Protein AF-A0A225ML28-F1 (afdb_monomer)

Foldseek 3Di:
DWKWDAWQDIDPDDDDVIDIDDPVLRVVQVVLVVVVWGWHQVVHTDTHHDPDDDDDDDDDFAQKDFLVVLCVLDDPQLVVCLCVDDPVSVVLVVVSVPDRMDRLPPVSVLVSVVVCCVVVSDHPVSNVVSSDGDD

Radius of gyration: 31.81 Å; Cα contacts (8 Å, |Δi|>4): 170; chains: 1; bounding box: 59×26×76 Å

Secondary structure (DSSP, 8-state):
--EEEETTEEESSPPTT-EEE-HHHHHHHHHHHHTT-EEE-TTS-EEEPPPPPPPPPPPPPPSEEEHHHHHTTS-HHHHHHHHHS-HHHHHHHHHHHH-SEEETT-HHHHHHHHHHHHTTSS-HHHHHHHTSPP-

Solvent-accessible surface area (backbone atoms only — not comparable to full-atom values): 7986 Å² total; per-residue (Å²): 136,64,32,21,36,30,77,64,45,74,38,74,55,91,47,90,92,32,45,84,44,51,72,67,53,51,54,50,46,53,54,35,47,74,73,61,28,34,39,38,50,85,97,45,89,47,80,40,75,61,81,77,80,76,80,77,79,78,84,74,79,52,51,63,43,46,34,66,65,57,55,68,71,56,50,73,68,47,51,52,48,42,74,71,43,59,71,72,52,38,51,46,50,52,54,51,67,72,31,75,57,42,46,48,80,39,67,69,52,49,54,44,48,51,51,34,38,75,69,64,65,43,50,72,70,56,47,52,60,69,49,50,58,68,131

Organism: NCBI:txid683354

Mean predicted aligned error: 10.8 Å

pLDDT: mean 92.05, std 6.22, range [69.81, 98.25]

Structure (mmCIF, N/CA/C/O backbone):
data_AF-A0A225ML28-F1
#
_entry.id   AF-A0A225ML28-F1
#
loop_
_atom_site.group_PDB
_atom_site.id
_atom_site.type_symbol
_atom_site.label_atom_id
_atom_site.label_alt_id
_atom_site.label_comp_id
_atom_site.label_asym_id
_atom_site.label_entity_id
_atom_site.label_seq_id
_atom_site.pdbx_PDB_ins_code
_atom_site.Cartn_x
_atom_site.Cartn_y
_atom_site.Cartn_z
_atom_site.occupancy
_atom_site.B_iso_or_equiv
_atom_site.auth_seq_id
_atom_site.auth_comp_id
_atom_site.auth_asym_id
_atom_site.auth_atom_id
_atom_site.pdbx_PDB_model_num
ATOM 1 N N . MET A 1 1 ? 41.895 8.541 -49.335 1.00 79.56 1 MET A N 1
ATOM 2 C CA . MET A 1 1 ? 41.614 8.072 -47.965 1.00 79.56 1 MET A CA 1
ATOM 3 C C . MET A 1 1 ? 40.594 6.957 -48.095 1.00 79.56 1 MET A C 1
ATOM 5 O O . MET A 1 1 ? 39.670 7.141 -48.880 1.00 79.56 1 MET A O 1
ATOM 9 N N . THR A 1 2 ? 40.783 5.820 -47.432 1.00 90.00 2 THR A N 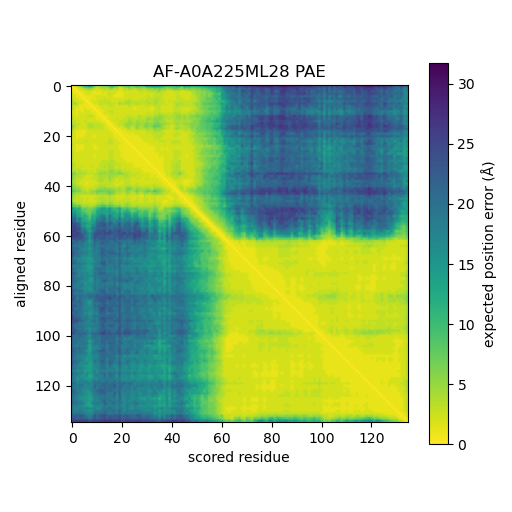1
ATOM 10 C CA . THR A 1 2 ? 39.805 4.718 -47.466 1.00 90.00 2 THR A CA 1
ATOM 11 C C . THR A 1 2 ? 38.922 4.814 -46.229 1.00 90.00 2 THR A C 1
ATOM 13 O O . THR A 1 2 ? 39.415 5.168 -45.160 1.00 90.00 2 THR A O 1
ATOM 16 N N . TYR A 1 3 ? 37.629 4.543 -46.378 1.00 94.56 3 TYR A N 1
ATOM 17 C CA . TYR A 1 3 ? 36.657 4.594 -45.290 1.00 94.56 3 TYR A CA 1
ATOM 18 C C . TYR A 1 3 ? 35.949 3.252 -45.179 1.00 94.56 3 TYR A C 1
ATOM 20 O O . TYR A 1 3 ? 35.752 2.563 -46.179 1.00 94.56 3 TYR A O 1
ATOM 28 N N . TYR A 1 4 ? 35.551 2.903 -43.963 1.00 94.50 4 TYR A N 1
ATOM 29 C CA . TYR A 1 4 ? 34.918 1.630 -43.653 1.00 94.50 4 TYR A CA 1
ATOM 30 C C . TYR A 1 4 ? 33.664 1.853 -42.812 1.00 94.50 4 TYR A C 1
ATOM 32 O O . TYR A 1 4 ? 33.629 2.740 -41.956 1.00 94.50 4 TYR A O 1
ATOM 40 N N . ALA A 1 5 ? 32.643 1.033 -43.041 1.00 93.88 5 ALA A N 1
ATOM 41 C CA . ALA A 1 5 ? 31.420 0.999 -42.248 1.00 93.88 5 ALA A CA 1
ATOM 42 C C . ALA A 1 5 ? 31.150 -0.411 -41.733 1.00 93.88 5 ALA A C 1
ATOM 44 O O . ALA A 1 5 ? 31.314 -1.383 -42.466 1.00 93.88 5 ALA A O 1
ATOM 45 N N . SER A 1 6 ? 30.674 -0.512 -40.498 1.00 92.56 6 SER A N 1
ATOM 46 C CA . SER A 1 6 ? 30.107 -1.731 -39.926 1.00 92.56 6 SER A CA 1
ATOM 47 C C . SER A 1 6 ? 28.739 -1.434 -39.307 1.00 92.56 6 SER A C 1
ATOM 49 O O . SER A 1 6 ? 28.271 -0.292 -39.316 1.00 92.56 6 SER A O 1
ATOM 51 N N . ALA A 1 7 ? 28.058 -2.463 -38.800 1.00 90.06 7 ALA A N 1
ATOM 52 C CA . ALA A 1 7 ? 26.771 -2.287 -38.136 1.00 90.06 7 ALA A CA 1
ATOM 53 C C . ALA A 1 7 ? 26.918 -1.348 -36.921 1.00 90.06 7 ALA A C 1
ATOM 55 O O . ALA A 1 7 ? 27.506 -1.710 -35.904 1.00 90.06 7 ALA A O 1
ATOM 56 N N . GLY A 1 8 ? 26.388 -0.132 -37.048 1.00 88.94 8 GLY A N 1
ATOM 57 C CA . GLY A 1 8 ? 26.420 0.909 -36.026 1.00 88.94 8 GLY A CA 1
ATOM 58 C C . GLY A 1 8 ? 27.711 1.729 -35.936 1.00 88.94 8 GLY A C 1
ATOM 59 O O . GLY A 1 8 ? 27.804 2.547 -35.024 1.00 88.94 8 GLY A O 1
ATOM 60 N N . ALA A 1 9 ? 28.690 1.562 -36.835 1.00 91.31 9 ALA A N 1
ATOM 61 C CA . ALA A 1 9 ? 29.960 2.294 -36.756 1.00 91.31 9 ALA A CA 1
ATOM 62 C C . ALA A 1 9 ? 30.556 2.668 -38.123 1.00 91.31 9 ALA A C 1
ATOM 64 O O . ALA A 1 9 ? 30.312 2.016 -39.138 1.00 91.31 9 ALA A O 1
ATOM 65 N N . ILE A 1 10 ? 31.387 3.713 -38.122 1.00 93.62 10 ILE A N 1
ATOM 66 C CA . ILE A 1 10 ? 32.219 4.144 -39.253 1.00 93.62 10 ILE A CA 1
ATOM 67 C C . ILE A 1 10 ? 33.655 4.385 -38.792 1.00 93.62 10 ILE A C 1
ATOM 69 O O . ILE A 1 10 ? 33.884 4.740 -37.637 1.00 93.62 10 ILE A O 1
ATOM 73 N N . SER A 1 11 ? 34.621 4.195 -39.688 1.00 93.50 11 SER A N 1
ATOM 74 C CA . SER A 1 11 ? 36.048 4.304 -39.381 1.00 93.50 11 SER A CA 1
ATOM 75 C C . SER A 1 11 ? 36.866 4.709 -40.609 1.00 93.50 11 SER A C 1
ATOM 77 O O . SER A 1 11 ? 36.479 4.448 -41.749 1.00 93.50 11 SER A O 1
ATOM 79 N N . THR A 1 12 ? 38.014 5.340 -40.374 1.00 93.44 12 THR A N 1
ATOM 80 C CA . THR A 1 12 ? 39.064 5.566 -41.385 1.00 93.44 12 THR A CA 1
ATOM 81 C C . THR A 1 12 ? 40.045 4.395 -41.487 1.00 93.44 12 THR A C 1
ATOM 83 O O . THR A 1 12 ? 40.827 4.331 -42.430 1.00 93.44 12 THR A O 1
ATOM 86 N N . ASP A 1 13 ? 39.982 3.465 -40.534 1.00 93.44 13 ASP A N 1
ATOM 87 C CA . ASP A 1 13 ? 40.728 2.207 -40.515 1.00 93.44 13 ASP A CA 1
ATOM 88 C C . ASP A 1 13 ? 39.790 1.015 -40.777 1.00 93.44 13 ASP A C 1
ATOM 90 O O . ASP A 1 13 ? 38.602 1.102 -40.437 1.00 93.44 13 ASP A O 1
ATOM 94 N N . PRO A 1 14 ? 40.289 -0.102 -41.346 1.00 92.19 14 PRO A N 1
ATOM 95 C CA . PRO A 1 14 ? 39.490 -1.303 -41.575 1.00 92.19 14 PRO A CA 1
ATOM 96 C C . PRO A 1 14 ? 38.751 -1.768 -40.314 1.00 92.19 14 PRO A C 1
ATOM 98 O O . PRO A 1 14 ? 39.354 -1.917 -39.252 1.00 92.19 14 PRO A O 1
ATOM 101 N N . LEU A 1 15 ? 37.450 -2.030 -40.446 1.00 89.88 15 LEU A N 1
ATOM 102 C CA . LEU A 1 15 ? 36.615 -2.598 -39.386 1.00 89.88 15 LEU A CA 1
ATOM 103 C C . LEU A 1 15 ? 36.434 -4.099 -39.615 1.00 89.88 15 LEU A C 1
ATOM 105 O O . LEU A 1 15 ? 36.205 -4.537 -40.743 1.00 89.88 15 LEU A O 1
ATOM 109 N N . GLU A 1 16 ? 36.491 -4.890 -38.546 1.00 88.00 16 GLU A N 1
ATOM 110 C CA . GLU A 1 16 ? 36.176 -6.318 -38.613 1.00 88.00 16 GLU A CA 1
ATOM 111 C C . GLU A 1 16 ? 34.723 -6.514 -39.076 1.00 88.00 16 GLU A C 1
ATOM 113 O O . GLU A 1 16 ? 33.791 -5.965 -38.488 1.00 88.00 16 GLU A O 1
ATOM 118 N N . GLY A 1 17 ? 34.537 -7.244 -40.180 1.00 85.69 17 GLY A N 1
ATOM 119 C CA . GLY A 1 17 ? 33.224 -7.421 -40.811 1.00 85.69 17 GLY A CA 1
ATOM 120 C C . GLY A 1 17 ? 32.649 -6.157 -41.461 1.00 85.69 17 GLY A C 1
ATOM 121 O O . GLY A 1 17 ? 31.480 -6.155 -41.839 1.00 85.69 17 GLY A O 1
ATOM 122 N N . GLY A 1 18 ? 33.437 -5.085 -41.582 1.00 88.81 18 GLY A N 1
ATOM 123 C CA . GLY A 1 18 ? 33.037 -3.857 -42.254 1.00 88.81 18 GLY A CA 1
ATOM 124 C C . GLY A 1 18 ? 33.214 -3.912 -43.771 1.00 88.81 18 GLY A C 1
ATOM 125 O O . GLY A 1 18 ? 33.984 -4.711 -44.303 1.00 88.81 18 GLY A O 1
ATOM 126 N N . ILE A 1 19 ? 32.509 -3.027 -44.468 1.00 93.56 19 ILE A N 1
ATOM 127 C CA . ILE A 1 19 ? 32.623 -2.827 -45.916 1.00 93.56 19 ILE A CA 1
ATOM 128 C C . ILE A 1 19 ? 33.339 -1.510 -46.210 1.00 93.56 19 ILE A C 1
ATOM 130 O O . ILE A 1 19 ? 33.214 -0.549 -45.447 1.00 93.56 19 ILE A O 1
ATOM 134 N N . GLU A 1 20 ? 34.069 -1.454 -47.322 1.00 95.00 20 GLU A N 1
ATOM 135 C CA . GLU A 1 20 ? 34.615 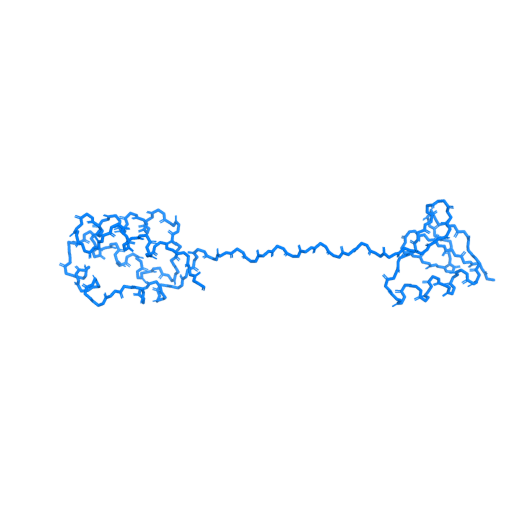-0.197 -47.836 1.00 95.00 20 GLU A CA 1
ATOM 136 C C . GLU A 1 20 ? 33.482 0.709 -48.327 1.00 95.00 20 GLU A C 1
ATOM 138 O O . GLU A 1 20 ? 32.573 0.271 -49.036 1.00 95.00 20 GLU A O 1
ATOM 143 N N . ILE A 1 21 ? 33.548 1.982 -47.948 1.00 94.25 21 ILE A N 1
ATOM 144 C CA . ILE A 1 21 ? 32.572 3.007 -48.312 1.00 94.25 21 ILE A CA 1
ATOM 145 C C . ILE A 1 21 ? 33.273 4.231 -48.908 1.00 94.25 21 ILE A C 1
ATOM 147 O O . ILE A 1 21 ? 34.455 4.482 -48.667 1.00 94.25 21 ILE A O 1
ATOM 151 N N . SER A 1 22 ? 32.545 5.008 -49.709 1.00 95.06 22 SER A N 1
ATOM 152 C CA . SER A 1 22 ? 33.062 6.260 -50.268 1.00 95.06 22 SER A CA 1
ATOM 153 C C . SER A 1 22 ? 33.136 7.371 -49.214 1.00 95.06 22 SER A C 1
ATOM 155 O O . SER A 1 22 ? 32.483 7.315 -48.171 1.00 95.06 22 SER A O 1
ATOM 157 N N . GLU A 1 23 ? 33.892 8.433 -49.504 1.00 94.12 23 GLU A N 1
ATOM 158 C CA . GLU A 1 23 ? 33.927 9.634 -48.657 1.00 94.12 23 GLU A CA 1
ATOM 159 C C . GLU A 1 23 ? 32.531 10.257 -48.482 1.00 94.12 23 GLU A C 1
ATOM 161 O O . GLU A 1 23 ? 32.162 10.671 -47.383 1.00 94.12 23 GLU A O 1
ATOM 166 N N . ASP A 1 24 ? 31.715 10.261 -49.541 1.00 94.12 24 ASP A N 1
ATOM 167 C CA . ASP A 1 24 ? 30.335 10.746 -49.472 1.00 94.12 24 ASP A CA 1
ATOM 168 C C . ASP A 1 24 ? 29.470 9.876 -48.551 1.00 94.12 24 ASP A C 1
ATOM 170 O O . ASP A 1 24 ? 28.702 10.411 -47.752 1.00 94.12 24 ASP A O 1
ATOM 174 N N . GLN A 1 25 ? 29.625 8.548 -48.597 1.00 93.62 25 GLN A N 1
ATOM 175 C CA . GLN A 1 25 ? 28.930 7.630 -47.687 1.00 93.62 25 GLN A CA 1
ATOM 176 C C . GLN A 1 25 ? 29.390 7.811 -46.238 1.00 93.62 25 GLN A C 1
ATOM 178 O O . GLN A 1 25 ? 28.564 7.800 -45.328 1.00 93.62 25 GLN A O 1
ATOM 183 N N . TYR A 1 26 ? 30.682 8.061 -46.013 1.00 94.12 26 TYR A N 1
ATOM 184 C CA . TYR A 1 26 ? 31.216 8.368 -44.687 1.00 94.12 26 TYR A CA 1
ATOM 185 C C . TYR A 1 26 ? 30.618 9.666 -44.129 1.00 94.12 26 TYR A C 1
ATOM 187 O O . TYR A 1 26 ? 30.177 9.711 -42.981 1.00 94.12 26 TYR A O 1
ATOM 195 N N . ARG A 1 27 ? 30.523 10.717 -44.954 1.00 94.81 27 ARG A N 1
ATOM 196 C CA . ARG A 1 27 ? 29.885 11.986 -44.566 1.00 94.81 27 ARG A CA 1
ATOM 197 C C . ARG A 1 27 ? 28.389 11.826 -44.294 1.00 94.81 27 ARG A C 1
ATOM 199 O O . ARG A 1 27 ? 27.890 12.410 -43.335 1.00 94.81 27 ARG A O 1
ATOM 206 N N . GLN A 1 28 ? 27.684 11.035 -45.106 1.00 93.50 28 GLN A N 1
ATOM 207 C CA . GLN A 1 28 ? 26.269 10.715 -44.894 1.00 93.50 28 GLN A CA 1
ATOM 208 C C . GLN A 1 28 ? 26.055 9.941 -43.592 1.00 93.50 28 GLN A C 1
ATOM 210 O O . GLN A 1 28 ? 25.160 10.282 -42.825 1.00 93.50 28 GLN A O 1
ATOM 215 N N . ALA A 1 29 ? 26.893 8.941 -43.318 1.00 92.44 29 ALA A N 1
ATOM 216 C CA . ALA A 1 29 ? 26.856 8.175 -42.080 1.00 92.44 29 ALA A CA 1
ATOM 217 C C . ALA A 1 29 ? 27.122 9.048 -40.857 1.00 92.44 29 ALA A C 1
ATOM 219 O O . ALA A 1 29 ? 26.375 8.974 -39.888 1.00 92.44 29 ALA A O 1
ATOM 220 N N . LEU A 1 30 ? 28.136 9.914 -40.921 1.00 93.06 30 LEU A N 1
ATOM 221 C CA . LEU A 1 30 ? 28.456 10.832 -39.834 1.00 93.06 30 LEU A CA 1
ATOM 222 C C . LEU A 1 30 ? 27.268 11.753 -39.518 1.00 93.06 30 LEU A C 1
ATOM 224 O O . LEU A 1 30 ? 26.886 11.874 -38.358 1.00 93.06 30 LEU A O 1
ATOM 228 N N . ALA A 1 31 ? 26.646 12.347 -40.542 1.00 93.56 31 ALA A N 1
ATOM 229 C CA . ALA A 1 31 ? 25.455 13.177 -40.366 1.00 93.56 31 ALA A CA 1
ATOM 230 C C . ALA A 1 31 ? 24.274 12.377 -39.789 1.00 93.56 31 ALA A C 1
ATOM 232 O O . ALA A 1 31 ? 23.610 12.823 -38.860 1.00 93.56 31 ALA A O 1
ATOM 233 N N . ALA A 1 32 ? 24.052 11.162 -40.285 1.00 90.19 32 ALA A N 1
ATOM 234 C CA . ALA A 1 32 ? 22.974 10.299 -39.825 1.00 90.19 32 ALA A CA 1
ATOM 235 C C . ALA A 1 32 ? 23.157 9.850 -38.368 1.00 90.19 32 ALA A C 1
ATOM 237 O O . ALA A 1 32 ? 22.191 9.855 -37.612 1.00 90.19 32 ALA A O 1
ATOM 238 N N . MET A 1 33 ? 24.384 9.522 -37.952 1.00 90.62 33 MET A N 1
ATOM 239 C CA . MET A 1 33 ? 24.704 9.185 -36.561 1.00 90.62 33 MET A CA 1
ATOM 240 C C . MET A 1 33 ? 24.499 10.382 -35.625 1.00 90.62 33 MET A C 1
ATOM 242 O O . MET A 1 33 ? 24.042 10.196 -34.499 1.00 90.62 33 MET A O 1
ATOM 246 N N . MET A 1 34 ? 24.761 11.609 -36.091 1.00 89.56 34 MET A N 1
ATOM 247 C CA . MET A 1 34 ? 24.416 12.830 -35.348 1.00 89.56 34 MET A CA 1
ATOM 248 C C . MET A 1 34 ? 22.898 13.036 -35.232 1.00 89.56 34 MET A C 1
ATOM 250 O O . MET A 1 34 ? 22.432 13.495 -34.193 1.00 89.56 34 MET A O 1
ATOM 254 N N . ASP A 1 35 ? 22.133 12.626 -36.247 1.00 90.00 35 ASP A N 1
ATOM 255 C CA . ASP A 1 35 ? 20.661 12.589 -36.232 1.00 90.00 35 ASP A CA 1
ATOM 256 C C . ASP A 1 35 ? 20.090 11.376 -35.463 1.00 90.00 35 ASP A C 1
ATOM 258 O O . ASP A 1 35 ? 18.880 11.144 -35.465 1.00 90.00 35 ASP A O 1
ATOM 262 N N . GLY A 1 36 ? 20.941 10.574 -34.811 1.00 86.81 36 GLY A N 1
ATOM 263 C CA . GLY A 1 36 ? 20.537 9.403 -34.031 1.00 86.81 36 GLY A CA 1
ATOM 264 C C . GLY A 1 36 ? 20.194 8.166 -34.863 1.00 86.81 36 GLY A C 1
ATOM 265 O O . GLY A 1 36 ? 19.696 7.191 -34.311 1.00 86.81 36 GLY A O 1
ATOM 266 N N . LYS A 1 37 ? 20.457 8.169 -36.171 1.00 90.56 37 LYS A N 1
ATOM 267 C CA . LYS A 1 37 ? 20.322 6.997 -37.048 1.00 90.56 37 LYS A CA 1
ATOM 268 C C . LYS A 1 37 ? 21.533 6.076 -36.908 1.00 90.56 37 LYS A C 1
ATOM 270 O O . LYS A 1 37 ? 22.635 6.510 -36.582 1.00 90.56 37 LYS A O 1
ATOM 275 N N . ALA A 1 38 ? 21.344 4.796 -37.193 1.00 90.06 38 ALA A N 1
ATOM 276 C CA . ALA A 1 38 ? 22.407 3.802 -37.196 1.00 90.06 38 ALA A CA 1
ATOM 277 C C . ALA A 1 38 ? 22.815 3.434 -38.628 1.00 90.06 38 ALA A C 1
ATOM 279 O O . ALA A 1 38 ? 22.008 3.465 -39.560 1.00 90.06 38 ALA A O 1
ATOM 280 N N . VAL A 1 39 ? 24.081 3.059 -38.797 1.00 91.12 39 VAL A N 1
ATOM 281 C CA . VAL A 1 39 ? 24.593 2.496 -40.051 1.00 91.12 39 VAL A CA 1
ATOM 282 C C . VAL A 1 39 ? 24.290 1.003 -40.087 1.00 91.12 39 VAL A C 1
ATOM 284 O O . VAL A 1 39 ? 24.568 0.291 -39.124 1.00 91.12 39 VAL A O 1
ATOM 287 N N . ALA A 1 40 ?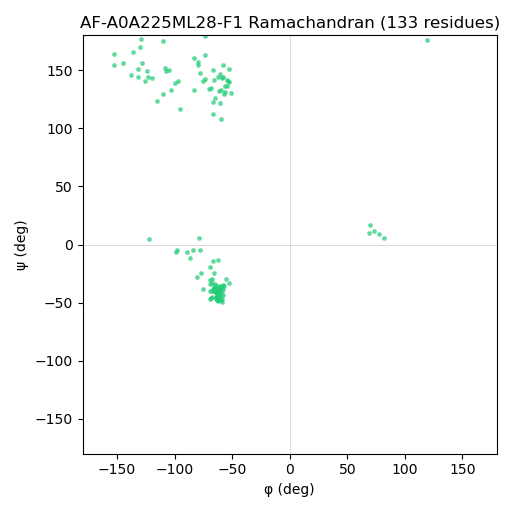 23.757 0.520 -41.201 1.00 91.12 40 ALA A N 1
ATOM 288 C CA . ALA A 1 40 ? 23.546 -0.894 -41.462 1.00 91.12 40 ALA A CA 1
ATOM 289 C C . ALA A 1 40 ? 24.267 -1.299 -42.755 1.00 91.12 40 ALA A C 1
ATOM 291 O O . ALA A 1 40 ? 24.379 -0.514 -43.699 1.00 91.12 40 ALA A O 1
ATOM 292 N N . ILE A 1 41 ? 24.803 -2.521 -42.765 1.00 90.81 41 ILE A N 1
ATOM 293 C CA . ILE A 1 41 ? 25.615 -3.057 -43.871 1.00 90.81 41 ILE A CA 1
ATOM 294 C C . ILE A 1 41 ? 25.053 -4.360 -44.461 1.00 90.81 41 ILE A C 1
ATOM 296 O O . ILE A 1 41 ? 25.673 -4.953 -45.341 1.00 90.81 41 ILE A O 1
ATOM 300 N N . ASP A 1 42 ? 23.882 -4.810 -43.996 1.00 85.56 42 ASP A N 1
ATOM 301 C CA . ASP A 1 42 ? 23.214 -5.998 -44.535 1.00 85.56 42 ASP A CA 1
ATOM 302 C C . ASP A 1 42 ? 22.770 -5.736 -45.984 1.00 85.56 42 ASP A C 1
ATOM 304 O O . ASP A 1 42 ? 21.951 -4.859 -46.250 1.00 85.56 42 ASP A O 1
ATOM 308 N N . GLY A 1 43 ? 23.394 -6.420 -46.947 1.00 82.94 43 GLY A N 1
ATOM 309 C CA . GLY A 1 43 ? 23.181 -6.153 -48.375 1.00 82.94 43 GLY A CA 1
ATOM 310 C C . GLY A 1 43 ? 23.817 -4.855 -48.904 1.00 82.94 43 GLY A C 1
ATOM 311 O O . GLY A 1 43 ? 23.530 -4.467 -50.036 1.00 82.94 43 GLY A O 1
ATOM 312 N N . GLY A 1 44 ? 24.693 -4.203 -48.128 1.00 87.31 44 GLY A N 1
ATOM 313 C CA . GLY A 1 44 ? 25.395 -2.964 -48.495 1.00 87.31 44 GLY A CA 1
ATOM 314 C C . GLY A 1 44 ? 25.087 -1.782 -47.569 1.00 87.31 44 GLY A C 1
ATOM 315 O O . GLY A 1 44 ? 24.277 -1.885 -46.652 1.00 87.31 44 GLY A O 1
ATOM 316 N N . PHE A 1 45 ? 25.750 -0.644 -47.796 1.00 91.62 45 PHE A N 1
ATOM 317 C CA . PHE A 1 45 ? 25.624 0.551 -46.952 1.00 91.62 45 PHE A CA 1
ATOM 318 C C . PHE A 1 45 ? 24.226 1.180 -47.030 1.00 91.62 45 PHE A C 1
ATOM 320 O O . PHE A 1 45 ? 23.793 1.608 -48.101 1.00 91.62 45 PHE A O 1
ATOM 327 N N . HIS A 1 46 ? 23.560 1.307 -45.883 1.00 92.88 46 HIS A N 1
ATOM 328 C CA . HIS A 1 46 ? 22.317 2.058 -45.731 1.00 92.88 46 HIS A CA 1
ATOM 329 C C . HIS A 1 46 ? 22.153 2.591 -44.298 1.00 92.88 46 HIS A C 1
ATOM 331 O O . HIS A 1 46 ? 22.842 2.174 -43.368 1.00 92.88 46 HIS A O 1
ATOM 337 N N . LEU A 1 47 ? 21.250 3.557 -44.121 1.00 91.75 47 LEU A N 1
ATOM 338 C CA . LEU A 1 47 ? 20.990 4.221 -42.843 1.00 91.75 47 LEU A CA 1
ATOM 339 C C . LEU A 1 47 ? 19.619 3.804 -42.329 1.00 91.75 47 LEU A C 1
ATOM 341 O O . LEU A 1 47 ? 18.633 3.901 -43.059 1.00 91.75 47 LEU A O 1
ATOM 345 N N . VAL A 1 48 ? 19.557 3.372 -41.076 1.00 90.56 48 VAL A N 1
ATOM 346 C CA . VAL A 1 48 ? 18.323 2.920 -40.434 1.00 90.56 48 VAL A CA 1
ATOM 347 C C . VAL A 1 48 ? 18.020 3.774 -39.217 1.00 90.56 48 VAL A C 1
ATOM 349 O O . VAL A 1 48 ? 18.917 4.202 -38.491 1.00 90.56 48 VAL A O 1
ATOM 352 N N . GLU A 1 49 ? 16.741 4.036 -38.984 1.00 87.38 49 GLU A N 1
ATOM 353 C CA . GLU A 1 49 ? 16.313 4.589 -37.704 1.00 87.38 49 GLU A CA 1
ATOM 354 C C . GLU A 1 49 ? 16.463 3.502 -36.633 1.00 87.38 49 GLU A C 1
ATOM 356 O O . GLU A 1 49 ? 16.088 2.349 -36.882 1.00 87.38 49 GLU A O 1
ATOM 361 N N . PRO A 1 50 ? 17.036 3.813 -35.458 1.00 79.88 50 PRO A N 1
ATOM 362 C CA . PRO A 1 50 ? 17.037 2.865 -34.363 1.00 79.88 50 PRO A CA 1
ATOM 363 C C . PRO A 1 50 ? 15.587 2.549 -33.976 1.00 79.88 50 PRO A C 1
ATOM 365 O O . PRO A 1 50 ? 14.715 3.419 -34.065 1.00 79.88 50 PRO A O 1
ATOM 368 N N . PRO A 1 51 ? 15.308 1.314 -33.532 1.00 78.25 51 PRO A N 1
ATOM 369 C CA . PRO A 1 51 ? 13.983 0.968 -33.048 1.00 78.25 51 PRO A CA 1
ATOM 370 C C . PRO A 1 51 ? 13.586 1.923 -31.919 1.00 78.25 51 PRO A C 1
ATOM 372 O O . PRO A 1 51 ? 14.395 2.230 -31.039 1.00 78.25 51 PRO A O 1
ATOM 375 N N . ALA A 1 52 ? 12.336 2.390 -31.948 1.00 78.75 52 ALA A N 1
ATOM 376 C CA . ALA A 1 52 ? 11.797 3.208 -30.872 1.00 78.75 52 ALA A CA 1
ATOM 377 C C . ALA A 1 52 ? 11.976 2.476 -29.525 1.00 78.75 52 ALA A C 1
ATOM 379 O O . ALA A 1 52 ? 11.784 1.254 -29.472 1.00 78.75 52 ALA A O 1
ATOM 380 N N . PRO A 1 53 ? 12.325 3.187 -28.436 1.00 76.81 53 PRO A N 1
ATOM 381 C CA . PRO A 1 53 ? 12.397 2.578 -27.117 1.00 76.81 53 PRO A CA 1
ATOM 382 C C . PRO A 1 53 ? 11.072 1.890 -26.787 1.00 76.81 53 PRO A C 1
ATOM 384 O O . PRO A 1 53 ? 9.998 2.448 -27.030 1.00 76.81 53 PRO A O 1
ATOM 387 N N . ALA A 1 54 ? 11.138 0.684 -26.223 1.00 79.38 54 ALA A N 1
ATOM 388 C CA . ALA A 1 54 ? 9.945 0.033 -25.702 1.00 79.38 54 ALA A CA 1
ATOM 389 C C . ALA A 1 54 ? 9.293 0.931 -24.628 1.00 79.38 54 ALA A C 1
ATOM 391 O O . ALA A 1 54 ? 10.015 1.587 -23.869 1.00 79.38 54 ALA A O 1
ATOM 392 N N . PRO A 1 55 ? 7.951 0.974 -24.537 1.00 78.50 55 PRO A N 1
ATOM 393 C CA . PRO A 1 55 ? 7.284 1.735 -23.492 1.00 78.50 55 PRO A CA 1
ATOM 394 C C . PRO A 1 55 ? 7.706 1.211 -22.116 1.00 78.50 55 PRO A C 1
ATOM 396 O O . PRO A 1 55 ? 7.695 0.003 -21.869 1.00 78.50 55 PRO A O 1
ATOM 399 N N . THR A 1 56 ? 8.063 2.120 -21.210 1.00 76.12 56 THR A N 1
ATOM 400 C CA . THR A 1 56 ? 8.334 1.772 -19.813 1.00 76.12 56 THR A CA 1
ATOM 401 C C . THR A 1 56 ? 7.062 1.182 -19.189 1.00 76.12 56 THR A C 1
ATOM 403 O O . THR A 1 56 ? 5.994 1.785 -19.340 1.00 76.12 56 THR A O 1
ATOM 406 N N . PRO A 1 57 ? 7.130 0.035 -18.485 1.00 75.25 57 PRO A N 1
ATOM 407 C CA . PRO A 1 57 ? 5.986 -0.486 -17.747 1.00 75.25 57 PRO A CA 1
ATOM 408 C C . PRO A 1 57 ? 5.441 0.563 -16.773 1.00 75.25 57 PRO A C 1
ATOM 410 O O . PRO A 1 57 ? 6.215 1.287 -16.142 1.00 75.25 57 PRO A O 1
ATOM 413 N N . ALA A 1 58 ? 4.115 0.638 -16.637 1.00 76.69 58 ALA A N 1
ATOM 414 C CA . ALA A 1 58 ? 3.502 1.496 -15.630 1.00 76.69 58 AL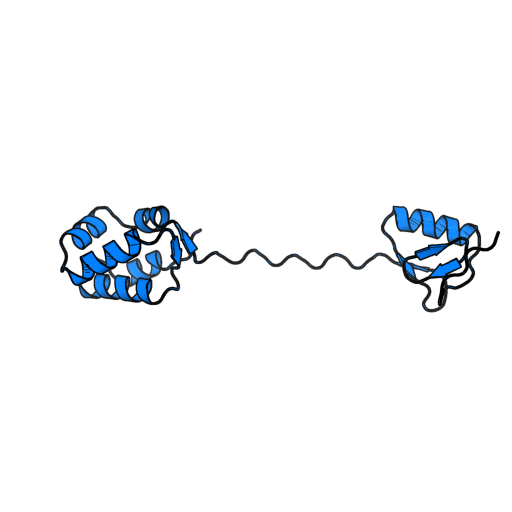A A CA 1
ATOM 415 C C . ALA A 1 58 ? 3.998 1.094 -14.223 1.00 76.69 58 ALA A C 1
ATOM 417 O O . ALA A 1 58 ? 4.178 -0.104 -13.971 1.00 76.69 58 ALA A O 1
ATOM 418 N N . PRO A 1 59 ? 4.210 2.054 -13.301 1.00 72.81 59 PRO A N 1
ATOM 419 C CA . PRO A 1 59 ? 4.557 1.738 -11.921 1.00 72.81 59 PRO A CA 1
ATOM 420 C C . PRO A 1 59 ? 3.490 0.826 -11.308 1.00 72.81 59 PRO A C 1
ATOM 422 O O . PRO A 1 59 ? 2.295 1.106 -11.417 1.00 72.81 59 PRO A O 1
ATOM 425 N N . GLN A 1 60 ? 3.908 -0.268 -10.674 1.00 72.56 60 GLN A N 1
ATOM 426 C CA . GLN A 1 60 ? 2.988 -1.096 -9.897 1.00 72.56 60 GLN A CA 1
ATOM 427 C C . GLN A 1 60 ? 2.641 -0.374 -8.584 1.00 72.56 60 GLN A C 1
ATOM 429 O O . GLN A 1 60 ? 3.530 0.256 -8.002 1.00 72.56 60 GLN A O 1
ATOM 434 N N . PRO A 1 61 ? 1.388 -0.458 -8.095 1.00 75.12 61 PRO A N 1
ATOM 435 C CA . PRO A 1 61 ? 1.037 0.063 -6.778 1.00 75.12 61 PRO A CA 1
ATOM 436 C C . PRO A 1 61 ? 1.922 -0.583 -5.706 1.00 75.12 61 PRO A C 1
ATOM 438 O O . PRO A 1 61 ? 2.042 -1.808 -5.663 1.00 75.12 61 PRO A O 1
ATOM 441 N N . SER A 1 62 ? 2.541 0.227 -4.842 1.00 86.81 62 SER A N 1
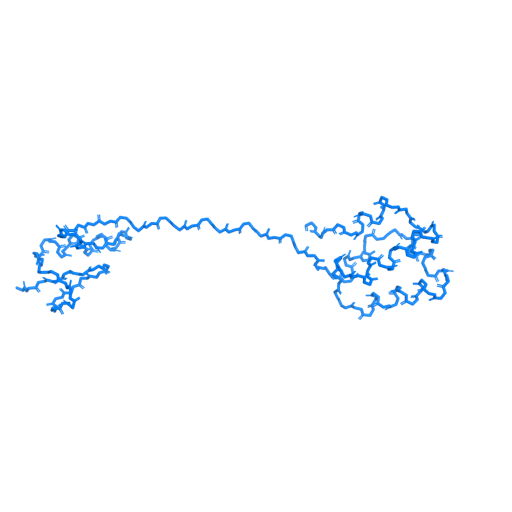ATOM 442 C CA . SER A 1 62 ? 3.238 -0.292 -3.656 1.00 86.81 62 SER A CA 1
ATOM 443 C C . SER A 1 62 ? 2.225 -0.984 -2.749 1.00 86.81 62 SER A C 1
ATOM 445 O O . SER A 1 62 ? 1.109 -0.504 -2.643 1.00 86.81 62 SER A O 1
ATOM 447 N N . THR A 1 63 ? 2.582 -2.069 -2.064 1.00 93.00 63 THR A N 1
ATOM 448 C CA . THR A 1 63 ? 1.760 -2.656 -0.981 1.00 93.00 63 THR A CA 1
ATOM 449 C C . THR A 1 63 ? 2.243 -2.229 0.403 1.00 93.00 63 THR A C 1
ATOM 451 O O . THR A 1 63 ? 1.600 -2.510 1.414 1.00 93.00 63 THR A O 1
ATOM 454 N N . VAL A 1 64 ? 3.374 -1.525 0.448 1.00 94.50 64 VAL A N 1
ATOM 455 C CA . VAL A 1 64 ? 4.048 -1.100 1.668 1.00 94.50 64 VAL A CA 1
ATOM 456 C C . VAL A 1 64 ? 3.786 0.382 1.905 1.00 94.50 64 VAL A C 1
ATOM 458 O O . VAL A 1 64 ? 3.951 1.198 0.994 1.00 94.50 64 VAL A O 1
ATOM 461 N N . MET A 1 65 ? 3.417 0.736 3.134 1.00 95.25 65 MET A N 1
ATOM 462 C CA . MET A 1 65 ? 3.264 2.119 3.593 1.00 95.25 65 MET A CA 1
ATOM 463 C C . MET A 1 65 ? 3.886 2.312 4.975 1.00 95.25 65 MET A C 1
ATOM 465 O O . MET A 1 65 ? 4.205 1.340 5.664 1.00 95.25 65 MET A O 1
ATOM 469 N N . SER A 1 66 ? 4.078 3.564 5.393 1.00 95.19 66 SER A N 1
ATOM 470 C CA . SER A 1 66 ? 4.540 3.827 6.755 1.00 95.19 66 SER A CA 1
ATOM 471 C C . SER A 1 66 ? 3.474 3.409 7.769 1.00 95.19 66 SER A C 1
ATOM 473 O O . SER A 1 66 ? 2.271 3.476 7.508 1.00 95.19 66 SER A O 1
ATOM 475 N N . THR A 1 67 ? 3.909 3.007 8.959 1.00 94.81 67 THR A N 1
ATOM 476 C CA . THR A 1 67 ? 2.992 2.674 10.056 1.00 94.81 67 THR A CA 1
ATOM 477 C C . THR A 1 67 ? 2.075 3.844 10.416 1.00 94.81 67 THR A C 1
ATOM 479 O O . THR A 1 67 ? 0.900 3.635 10.709 1.00 94.81 67 THR A O 1
ATOM 482 N N . LEU A 1 68 ? 2.572 5.083 10.322 1.00 94.81 68 LEU A N 1
ATOM 483 C CA . LEU A 1 68 ? 1.766 6.285 10.535 1.00 94.81 68 LEU A CA 1
ATOM 484 C C . LEU A 1 68 ? 0.647 6.413 9.491 1.00 94.81 68 LEU A C 1
ATOM 486 O O . LEU A 1 68 ? -0.506 6.617 9.864 1.00 94.81 68 LEU A O 1
ATOM 490 N N . ASP A 1 69 ? 0.967 6.247 8.206 1.00 95.31 69 ASP A N 1
ATOM 491 C CA . ASP A 1 69 ? -0.028 6.327 7.128 1.00 95.31 69 ASP A CA 1
ATOM 492 C C . ASP A 1 69 ? -1.084 5.231 7.257 1.00 95.31 69 ASP A C 1
ATOM 494 O O . ASP A 1 69 ? -2.265 5.481 7.028 1.00 95.31 69 ASP A O 1
ATOM 498 N N . TYR A 1 70 ? -0.674 4.030 7.672 1.00 95.81 70 TYR A N 1
ATOM 499 C CA . TYR A 1 70 ? -1.600 2.937 7.940 1.00 95.81 70 TYR A CA 1
ATOM 500 C C . TYR A 1 70 ? -2.541 3.266 9.107 1.00 95.81 70 TYR A C 1
ATOM 502 O O . TYR A 1 70 ? -3.752 3.085 8.990 1.00 95.81 70 TYR A O 1
ATOM 510 N N . PHE A 1 71 ? -2.023 3.801 10.218 1.00 94.56 71 PHE A N 1
ATOM 511 C CA . PHE A 1 71 ? -2.856 4.160 11.369 1.00 94.56 71 PHE A CA 1
ATOM 512 C C . PHE A 1 71 ? -3.779 5.348 11.115 1.00 94.56 71 PHE A C 1
ATOM 514 O O . PHE A 1 71 ? -4.895 5.341 11.627 1.00 94.56 71 PHE A O 1
ATOM 521 N N . ASN A 1 72 ? -3.390 6.297 10.262 1.00 95.19 72 ASN A N 1
ATOM 522 C CA . ASN A 1 72 ? -4.268 7.388 9.824 1.00 95.19 72 ASN A CA 1
ATOM 523 C C . ASN A 1 72 ? -5.510 6.896 9.062 1.00 95.19 72 ASN A C 1
ATOM 525 O O . ASN A 1 72 ? -6.450 7.664 8.858 1.00 95.19 72 ASN A O 1
ATOM 529 N N . ARG A 1 73 ? -5.538 5.625 8.637 1.00 95.25 73 ARG A N 1
ATOM 530 C CA . ARG A 1 73 ? -6.727 5.018 8.036 1.00 95.25 73 ARG A CA 1
ATOM 531 C C . ARG A 1 73 ? -7.774 4.638 9.068 1.00 95.25 73 ARG A C 1
ATOM 533 O O . ARG A 1 73 ? -8.931 4.549 8.681 1.00 95.25 73 ARG A O 1
ATOM 540 N N . PHE A 1 74 ? -7.409 4.393 10.327 1.00 96.31 74 PHE A N 1
ATOM 541 C CA . PHE A 1 74 ? -8.353 4.037 11.388 1.00 96.31 74 PHE A CA 1
ATOM 542 C C . PHE A 1 74 ? -9.086 5.277 11.899 1.00 96.31 74 PHE A C 1
ATOM 544 O O . PHE A 1 74 ? -8.537 6.373 11.956 1.00 96.31 74 PHE A O 1
ATOM 551 N N . THR A 1 75 ? -10.337 5.097 12.307 1.00 97.38 75 THR A N 1
ATOM 552 C CA . THR A 1 75 ? -11.091 6.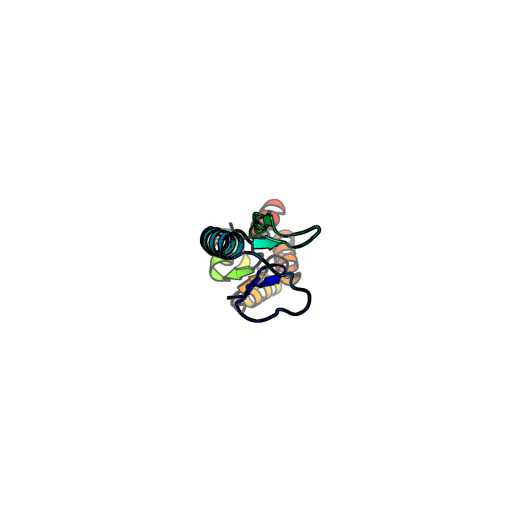116 13.040 1.00 97.38 75 THR A CA 1
ATOM 553 C C . THR A 1 75 ? -10.695 6.125 14.516 1.00 97.38 75 THR A C 1
ATOM 555 O O . THR A 1 75 ? -10.283 5.101 15.069 1.00 97.38 75 THR A O 1
ATOM 558 N N . ASP A 1 76 ? -10.911 7.253 15.194 1.00 96.81 76 ASP A N 1
ATOM 559 C CA . ASP A 1 76 ? -10.680 7.361 16.642 1.00 96.81 76 ASP A CA 1
ATOM 560 C C . ASP A 1 76 ? -11.487 6.325 17.441 1.00 96.81 76 ASP A C 1
ATOM 562 O O . ASP A 1 76 ? -11.001 5.778 18.431 1.00 96.81 76 ASP A O 1
ATOM 566 N N . ALA A 1 77 ? -12.711 6.020 16.995 1.00 97.44 77 ALA A N 1
ATOM 567 C CA . ALA A 1 77 ? -13.577 5.031 17.631 1.00 97.44 77 ALA A CA 1
ATOM 568 C C . ALA A 1 77 ? -13.021 3.604 17.490 1.00 97.44 77 ALA A C 1
ATOM 570 O O . ALA A 1 77 ? -12.971 2.869 18.477 1.00 97.44 77 ALA A O 1
ATOM 571 N N . GLU A 1 78 ? -12.557 3.229 16.292 1.00 97.31 78 GLU A N 1
ATOM 572 C CA . GLU A 1 78 ? -11.886 1.944 16.055 1.00 97.31 78 GLU A CA 1
ATOM 573 C C . GLU A 1 78 ? -10.613 1.845 16.902 1.00 97.31 78 GLU A C 1
ATOM 575 O O . GLU A 1 78 ? -10.399 0.846 17.586 1.00 97.31 78 GLU A O 1
ATOM 580 N N . TYR A 1 79 ? -9.796 2.901 16.930 1.00 95.56 79 TYR A N 1
ATOM 581 C CA . TYR A 1 79 ? -8.569 2.920 17.720 1.00 95.56 79 TYR A CA 1
ATOM 582 C C . TYR A 1 79 ? -8.847 2.783 19.226 1.00 95.56 79 TYR A C 1
ATOM 584 O O . TYR A 1 79 ? -8.222 1.964 19.904 1.00 95.56 79 TYR A O 1
ATOM 592 N N . ALA A 1 80 ? -9.825 3.518 19.762 1.00 96.81 80 ALA A N 1
ATOM 593 C CA . ALA A 1 80 ? -10.228 3.410 21.163 1.00 96.81 80 ALA A CA 1
ATOM 594 C C . ALA A 1 80 ? -10.757 2.007 21.511 1.00 96.81 80 ALA A C 1
ATOM 596 O O . ALA A 1 80 ? -10.411 1.454 22.561 1.00 96.81 80 ALA A O 1
ATOM 597 N N . ALA A 1 81 ? -11.549 1.401 20.622 1.00 97.62 81 ALA A N 1
ATOM 598 C CA . ALA A 1 81 ? -12.043 0.036 20.777 1.00 97.62 81 ALA A CA 1
ATOM 599 C C . ALA A 1 81 ? -10.900 -0.995 20.772 1.00 97.62 81 ALA A C 1
ATOM 601 O O . ALA A 1 81 ? -10.878 -1.896 21.606 1.00 97.62 81 ALA A O 1
ATOM 602 N N . VAL A 1 82 ? -9.895 -0.829 19.907 1.00 96.62 82 VAL A N 1
ATOM 603 C CA . VAL A 1 82 ? -8.691 -1.678 19.896 1.00 96.62 82 VAL A CA 1
ATOM 604 C C . VAL A 1 82 ? -7.918 -1.550 21.210 1.00 96.62 82 VAL A C 1
ATOM 606 O O . VAL A 1 82 ? -7.572 -2.561 21.822 1.00 96.62 82 VAL A O 1
ATOM 609 N N . LYS A 1 83 ? -7.669 -0.319 21.680 1.00 95.81 83 LYS A N 1
ATOM 610 C CA . LYS A 1 83 ? -6.917 -0.057 22.923 1.00 95.81 83 LYS A CA 1
ATOM 611 C C . LYS A 1 83 ? -7.635 -0.558 24.178 1.00 95.81 83 LYS A C 1
ATOM 613 O O . LYS A 1 83 ? -6.972 -0.821 25.175 1.00 95.81 83 LYS A O 1
ATOM 618 N N . SER A 1 84 ? -8.960 -0.686 24.138 1.00 95.69 84 SER A N 1
ATOM 619 C CA . SER A 1 84 ? -9.771 -1.234 25.236 1.00 95.69 84 SER A CA 1
ATOM 620 C C . SER A 1 84 ? -10.126 -2.716 25.058 1.00 95.69 84 SER A C 1
ATOM 622 O O . SER A 1 84 ? -10.709 -3.318 25.960 1.00 95.69 84 SER A O 1
ATOM 624 N N . GLY A 1 85 ? -9.760 -3.319 23.923 1.00 94.06 85 GLY A N 1
ATOM 625 C CA . GLY A 1 85 ? -10.073 -4.703 23.589 1.00 94.06 85 GLY A CA 1
ATOM 626 C C . GLY A 1 85 ? -9.246 -5.737 24.366 1.00 94.06 85 GLY A C 1
ATOM 627 O O . GLY A 1 85 ? -8.381 -5.386 25.171 1.00 94.06 85 GLY A O 1
ATOM 628 N N . PRO A 1 86 ? -9.474 -7.040 24.127 1.00 95.44 86 PRO A N 1
ATOM 629 C CA . PRO A 1 86 ? -8.708 -8.114 24.754 1.00 95.44 86 PRO A CA 1
ATOM 630 C C . PRO A 1 86 ? -7.203 -8.010 24.477 1.00 95.44 86 PRO A C 1
ATOM 632 O O . PRO A 1 86 ? -6.785 -7.524 23.426 1.00 95.44 86 PRO A O 1
ATOM 635 N N . MET A 1 87 ? -6.379 -8.571 25.369 1.00 94.44 87 MET A N 1
ATOM 636 C CA . MET A 1 87 ? -4.911 -8.532 25.262 1.00 94.44 87 MET A CA 1
ATOM 637 C C . MET A 1 87 ? -4.378 -9.019 23.902 1.00 94.44 87 MET A C 1
ATOM 639 O O . MET A 1 87 ? -3.371 -8.514 23.419 1.00 94.44 87 MET A O 1
ATOM 643 N N . ALA A 1 88 ? -5.046 -9.981 23.259 1.00 93.00 88 ALA A N 1
ATOM 644 C CA . ALA A 1 88 ? -4.659 -10.459 21.931 1.00 93.00 88 ALA A CA 1
ATOM 645 C C . ALA A 1 88 ? -4.761 -9.364 20.850 1.00 93.00 88 ALA A C 1
ATOM 647 O O . ALA A 1 88 ? -3.870 -9.253 20.011 1.00 93.00 88 ALA A O 1
ATOM 648 N N . ILE A 1 89 ? -5.806 -8.531 20.908 1.00 95.75 89 ILE A N 1
ATOM 649 C CA . ILE A 1 89 ? -5.999 -7.396 19.997 1.00 95.75 89 ILE A CA 1
ATOM 650 C C . ILE A 1 89 ? -4.960 -6.315 20.288 1.00 95.75 89 ILE A C 1
ATOM 652 O O . ILE A 1 89 ? -4.288 -5.852 19.371 1.00 95.75 89 ILE A O 1
ATOM 656 N N . GLN A 1 90 ? -4.759 -5.973 21.562 1.00 95.81 90 GLN A N 1
ATOM 657 C CA . GLN A 1 90 ? -3.750 -4.984 21.954 1.00 95.81 90 GLN A CA 1
ATOM 658 C C . GLN A 1 90 ? -2.342 -5.410 21.524 1.00 95.81 90 GLN A C 1
ATOM 660 O O . GLN A 1 90 ? -1.614 -4.626 20.929 1.00 95.81 90 GLN A O 1
ATOM 665 N N . ARG A 1 91 ? -1.986 -6.685 21.718 1.00 95.00 91 ARG A N 1
ATOM 666 C CA . ARG A 1 91 ? -0.706 -7.238 21.260 1.00 95.00 91 ARG A CA 1
ATOM 667 C C . ARG A 1 91 ? -0.551 -7.171 19.738 1.00 95.00 91 ARG A C 1
ATOM 669 O O . ARG A 1 91 ? 0.552 -6.929 19.255 1.00 95.00 91 ARG A O 1
ATOM 676 N N . GLY A 1 92 ? -1.626 -7.416 18.988 1.00 94.06 92 GLY A N 1
ATOM 677 C CA . GLY A 1 92 ? -1.632 -7.264 17.533 1.00 94.06 92 GLY A CA 1
ATOM 678 C C . GLY A 1 92 ? -1.358 -5.819 17.117 1.00 94.06 92 GLY A C 1
ATOM 679 O O . GLY A 1 92 ? -0.492 -5.581 16.279 1.00 94.06 92 GLY A O 1
ATOM 680 N N . LEU A 1 93 ? -2.011 -4.858 17.775 1.00 94.94 93 LEU A N 1
ATOM 681 C CA . LEU A 1 93 ? -1.741 -3.435 17.585 1.00 94.94 93 LEU A CA 1
ATOM 682 C C . LEU A 1 93 ? -0.279 -3.086 17.909 1.00 94.94 93 LEU A C 1
ATOM 684 O O . LEU A 1 93 ? 0.382 -2.447 17.095 1.00 94.94 93 LEU A O 1
ATOM 688 N N . ASP A 1 94 ? 0.236 -3.522 19.060 1.00 95.38 94 ASP A N 1
ATOM 689 C CA . ASP A 1 94 ? 1.608 -3.238 19.498 1.00 95.38 94 ASP A CA 1
ATOM 690 C C . ASP A 1 94 ? 2.649 -3.786 18.509 1.00 95.38 94 ASP A C 1
ATOM 692 O O . ASP A 1 94 ? 3.664 -3.141 18.250 1.00 95.38 94 ASP A O 1
ATOM 696 N N . MET A 1 95 ? 2.386 -4.951 17.905 1.00 93.31 95 MET A N 1
ATOM 697 C CA . MET A 1 95 ? 3.224 -5.511 16.841 1.00 93.31 95 MET A CA 1
ATOM 698 C C . MET A 1 95 ? 3.259 -4.602 15.605 1.00 93.31 95 MET A C 1
ATOM 700 O O . MET A 1 95 ? 4.333 -4.401 15.041 1.00 93.31 95 MET A O 1
ATOM 704 N N . LEU A 1 96 ? 2.114 -4.054 15.182 1.00 93.62 96 LEU A N 1
ATOM 705 C CA . LEU A 1 96 ? 2.065 -3.128 14.047 1.00 93.62 96 LEU A CA 1
ATOM 706 C C . LEU A 1 96 ? 2.739 -1.792 14.382 1.00 93.62 96 LEU A C 1
ATOM 708 O O . LEU A 1 96 ? 3.481 -1.272 13.559 1.00 93.62 96 LEU A O 1
ATOM 712 N N . ILE A 1 97 ? 2.550 -1.266 15.597 1.00 93.62 97 ILE A N 1
ATOM 713 C CA . ILE A 1 97 ? 3.229 -0.047 16.072 1.00 93.62 97 ILE A CA 1
ATOM 714 C C . ILE A 1 97 ? 4.752 -0.230 16.095 1.00 93.62 97 ILE A C 1
ATOM 716 O O . ILE A 1 97 ? 5.487 0.696 15.763 1.00 93.62 97 ILE A O 1
ATOM 720 N N . ALA A 1 98 ? 5.234 -1.413 16.483 1.00 94.25 98 ALA A N 1
ATOM 721 C CA . ALA A 1 98 ? 6.661 -1.725 16.491 1.00 94.25 98 ALA A CA 1
ATOM 722 C C . ALA A 1 98 ? 7.259 -1.844 15.079 1.00 94.25 98 ALA A C 1
ATOM 724 O O . ALA A 1 98 ? 8.478 -1.751 14.920 1.00 94.25 98 ALA A O 1
ATOM 725 N N . ALA A 1 99 ? 6.429 -2.052 14.054 1.00 92.62 99 ALA A N 1
ATOM 726 C CA . ALA A 1 99 ? 6.877 -2.010 12.675 1.00 92.62 99 ALA A CA 1
ATOM 727 C C . ALA A 1 99 ? 7.092 -0.553 12.240 1.00 92.62 99 ALA A C 1
ATOM 729 O O . ALA A 1 99 ? 6.309 0.334 12.571 1.00 92.62 99 ALA A O 1
ATOM 730 N N . GLN A 1 100 ? 8.142 -0.292 11.461 1.00 92.19 100 GLN A N 1
ATOM 731 C CA . GLN A 1 100 ? 8.339 1.015 10.816 1.00 92.19 100 GLN A CA 1
ATOM 732 C C . GLN A 1 100 ? 7.485 1.154 9.541 1.00 92.19 100 GLN A C 1
ATOM 734 O O . GLN A 1 100 ? 7.087 2.259 9.162 1.00 92.19 100 GLN A O 1
ATOM 739 N N . TYR A 1 101 ? 7.201 0.019 8.900 1.00 95.44 101 TYR A N 1
ATOM 740 C CA . TYR A 1 101 ? 6.447 -0.094 7.660 1.00 95.44 101 TYR A CA 1
ATOM 741 C C . TYR A 1 101 ? 5.474 -1.268 7.739 1.00 95.44 101 TYR A C 1
ATOM 743 O O . TYR A 1 101 ? 5.788 -2.301 8.334 1.00 95.44 101 TYR A O 1
ATOM 751 N N . ILE A 1 102 ? 4.322 -1.111 7.096 1.00 96.00 102 ILE A N 1
ATOM 752 C CA . ILE A 1 102 ? 3.256 -2.105 7.012 1.00 96.00 102 ILE A CA 1
ATOM 753 C C . ILE A 1 102 ? 3.108 -2.529 5.557 1.00 96.00 102 ILE A C 1
ATOM 755 O O . ILE A 1 102 ? 2.866 -1.685 4.697 1.00 96.00 102 ILE A O 1
ATOM 759 N N . ASP A 1 103 ? 3.231 -3.829 5.300 1.00 95.88 103 ASP A N 1
ATOM 760 C CA . ASP A 1 103 ? 2.835 -4.447 4.035 1.00 95.88 103 ASP A CA 1
ATOM 761 C C . ASP A 1 103 ? 1.420 -5.009 4.188 1.00 95.88 103 ASP A C 1
ATOM 763 O O . ASP A 1 103 ? 1.190 -5.911 4.997 1.00 95.88 103 ASP A O 1
ATOM 767 N N . VAL A 1 104 ? 0.461 -4.483 3.423 1.00 95.38 104 VAL A N 1
ATOM 768 C CA . VAL A 1 104 ? -0.943 -4.929 3.495 1.00 95.38 104 VAL A CA 1
ATOM 769 C C . VAL A 1 104 ? -1.137 -6.367 3.005 1.00 95.38 104 VAL A C 1
ATOM 771 O O . VAL A 1 104 ? -2.172 -6.968 3.274 1.00 95.38 104 VAL A O 1
ATOM 774 N N . THR A 1 105 ? -0.146 -6.949 2.327 1.00 95.50 105 THR A N 1
ATOM 775 C CA . THR A 1 105 ? -0.164 -8.361 1.919 1.00 95.50 105 THR A CA 1
ATOM 776 C C . THR A 1 105 ? 0.431 -9.304 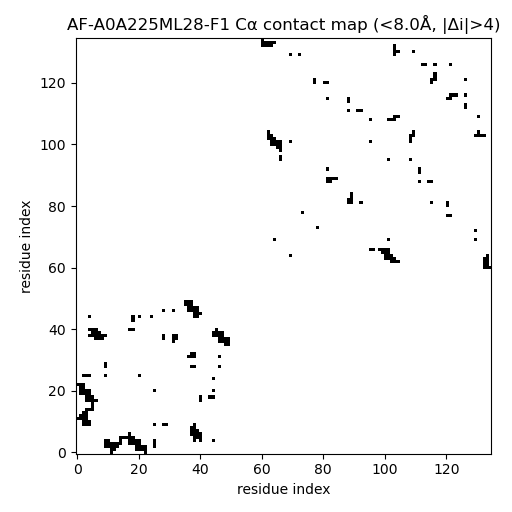2.966 1.00 95.50 105 THR A C 1
ATOM 778 O O . THR A 1 105 ? 0.335 -10.524 2.815 1.00 95.50 105 THR A O 1
ATOM 781 N N . ASP A 1 106 ? 1.005 -8.775 4.055 1.00 95.19 106 ASP A N 1
ATOM 782 C CA . ASP A 1 106 ? 1.550 -9.596 5.133 1.00 95.19 106 ASP A CA 1
ATOM 783 C C . ASP A 1 106 ? 0.420 -10.392 5.823 1.00 95.19 106 ASP A C 1
ATOM 785 O O . ASP A 1 106 ? -0.559 -9.805 6.311 1.00 95.19 106 ASP A O 1
ATOM 789 N N . PRO A 1 107 ? 0.542 -11.730 5.935 1.00 95.69 107 PRO A N 1
ATOM 790 C CA . PRO A 1 107 ? -0.466 -12.557 6.592 1.00 95.69 107 PRO A CA 1
ATOM 791 C C . PRO A 1 107 ? -0.784 -12.116 8.024 1.00 95.69 107 PRO A C 1
ATOM 793 O O . PRO A 1 107 ? -1.915 -12.279 8.476 1.00 95.69 107 PRO A O 1
ATOM 796 N N . ARG A 1 108 ? 0.180 -11.530 8.742 1.00 94.50 108 ARG A N 1
ATOM 797 C CA . ARG A 1 108 ? -0.001 -11.041 10.116 1.00 94.50 108 ARG A CA 1
ATOM 798 C C . ARG A 1 108 ? -0.919 -9.824 10.175 1.00 94.50 108 ARG A C 1
ATOM 800 O O . ARG A 1 108 ? -1.673 -9.685 11.136 1.00 94.50 108 ARG A O 1
ATOM 807 N N . VAL A 1 109 ? -0.886 -8.967 9.152 1.00 96.44 109 VAL A N 1
ATOM 808 C CA . VAL A 1 109 ? -1.800 -7.822 9.026 1.00 96.44 109 VAL A CA 1
ATOM 809 C C . VAL A 1 109 ? -3.215 -8.329 8.774 1.00 96.44 109 VAL A C 1
ATOM 811 O O . VAL A 1 109 ? -4.141 -7.932 9.478 1.00 96.44 109 VAL A O 1
ATOM 814 N N . THR A 1 110 ? -3.372 -9.283 7.853 1.00 96.31 110 THR A N 1
ATOM 815 C CA . THR A 1 110 ? -4.678 -9.902 7.572 1.00 96.31 110 THR A CA 1
ATOM 816 C C . THR A 1 110 ? -5.257 -10.581 8.817 1.00 96.31 110 THR A C 1
ATOM 818 O O . THR A 1 110 ? -6.396 -10.305 9.184 1.00 96.31 110 THR A O 1
ATOM 821 N N . GLN A 1 111 ? -4.454 -11.381 9.526 1.00 95.94 111 GLN A N 1
ATOM 822 C CA . GLN A 1 111 ? -4.863 -12.057 10.764 1.00 95.94 111 GLN A CA 1
ATOM 823 C C . GLN A 1 111 ? -5.268 -11.079 11.872 1.00 95.94 111 GLN A C 1
ATOM 825 O O . GLN A 1 111 ? -6.214 -11.337 12.616 1.00 95.94 111 GLN A O 1
ATOM 830 N N . TYR A 1 112 ? -4.562 -9.954 12.002 1.00 96.75 112 TYR A N 1
ATOM 831 C CA . TYR A 1 112 ? -4.940 -8.923 12.960 1.00 96.75 112 TYR A CA 1
ATOM 832 C C . TYR A 1 112 ? -6.300 -8.310 12.609 1.00 96.75 112 TYR A C 1
ATOM 834 O O . TYR A 1 112 ? -7.164 -8.207 13.478 1.00 96.75 112 TYR A O 1
ATOM 842 N N . LEU A 1 113 ? -6.528 -7.968 11.339 1.00 97.81 113 LEU A N 1
ATOM 843 C CA . LEU A 1 113 ? -7.815 -7.433 10.896 1.00 97.81 113 LEU A CA 1
ATOM 844 C C . LEU A 1 113 ? -8.953 -8.457 11.037 1.00 97.81 113 LEU A C 1
ATOM 846 O O . LEU A 1 113 ? -10.049 -8.077 11.439 1.00 97.81 113 LEU A O 1
ATOM 850 N N . ASP A 1 114 ? -8.696 -9.748 10.808 1.00 98.00 114 ASP A N 1
ATOM 851 C CA . ASP A 1 114 ? -9.655 -10.831 11.085 1.00 98.00 114 ASP A CA 1
ATOM 852 C C . ASP A 1 114 ? -10.064 -10.879 12.560 1.00 98.00 114 ASP A C 1
ATOM 854 O O . ASP A 1 114 ? -11.239 -11.073 12.889 1.00 98.00 114 ASP A O 1
ATOM 858 N N . ALA A 1 115 ? -9.110 -10.658 13.468 1.00 97.12 115 ALA A N 1
ATOM 859 C CA . ALA A 1 115 ? -9.398 -10.573 14.894 1.00 97.12 115 ALA A CA 1
ATOM 860 C C . ALA A 1 115 ? -10.263 -9.346 15.229 1.00 97.12 115 ALA A C 1
ATOM 862 O O . ALA A 1 115 ? -11.154 -9.448 16.074 1.00 97.12 115 ALA A O 1
ATOM 863 N N . LEU A 1 116 ? -10.061 -8.212 14.547 1.00 98.06 116 LEU A N 1
ATOM 864 C CA . LEU A 1 116 ? -10.906 -7.023 14.713 1.00 98.06 116 LEU A CA 1
ATOM 865 C C . LEU A 1 116 ? -12.332 -7.247 14.199 1.00 98.06 116 LEU A C 1
ATOM 867 O O . LEU A 1 116 ? -13.281 -6.817 14.857 1.00 98.06 116 LEU A O 1
ATOM 871 N N . VAL A 1 117 ? -12.491 -7.942 13.067 1.00 98.19 1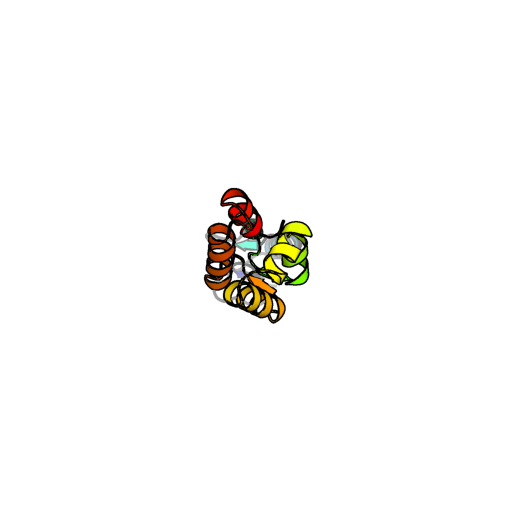17 VAL A N 1
ATOM 872 C CA . VAL A 1 117 ? -13.808 -8.336 12.541 1.00 98.19 117 VAL A CA 1
ATOM 873 C C . VAL A 1 117 ? -14.508 -9.286 13.510 1.00 98.19 117 VAL A C 1
ATOM 875 O O . VAL A 1 117 ? -15.658 -9.062 13.879 1.00 98.19 117 VAL A O 1
ATOM 878 N N . THR A 1 118 ? -13.798 -10.309 13.992 1.00 97.62 118 THR A N 1
ATOM 879 C CA . THR A 1 118 ? -14.328 -11.285 14.960 1.00 97.62 118 THR A CA 1
ATOM 880 C C . THR A 1 118 ? -14.766 -10.613 16.264 1.00 97.62 118 THR A C 1
ATOM 882 O O . THR A 1 118 ? -15.764 -11.005 16.864 1.00 97.62 118 THR A O 1
ATOM 885 N N . ALA A 1 119 ? -14.042 -9.578 16.698 1.00 96.31 119 ALA A N 1
ATOM 886 C CA . ALA A 1 119 ? -14.381 -8.783 17.874 1.00 96.31 119 ALA A CA 1
ATOM 887 C C . ALA A 1 119 ? -15.498 -7.753 17.631 1.00 96.31 119 ALA A C 1
ATOM 889 O O . ALA A 1 119 ? -15.911 -7.077 18.573 1.00 96.31 119 ALA A O 1
ATOM 890 N N . GLY A 1 120 ? -15.975 -7.606 16.391 1.00 97.00 120 GLY A N 1
ATOM 891 C CA . GLY A 1 120 ? -16.987 -6.621 16.014 1.00 97.00 120 GLY A CA 1
ATOM 892 C C . GLY A 1 120 ? -16.500 -5.171 16.060 1.00 97.00 120 GLY A C 1
ATOM 893 O O . GLY A 1 120 ? -17.323 -4.261 16.084 1.00 97.00 120 GLY A O 1
ATOM 894 N N . ILE A 1 121 ? -15.181 -4.944 16.090 1.00 97.56 121 ILE A N 1
ATOM 895 C CA . ILE A 1 121 ? -14.583 -3.598 16.093 1.00 97.56 121 ILE A CA 1
ATOM 896 C C . ILE A 1 121 ? -14.675 -2.976 14.697 1.00 97.56 121 ILE A C 1
ATOM 898 O O . ILE A 1 121 ? -14.942 -1.785 14.563 1.00 97.56 121 ILE A O 1
ATOM 902 N N . ILE A 1 122 ? -14.484 -3.796 13.663 1.00 98.25 122 ILE A N 1
ATOM 903 C CA . ILE A 1 122 ? -14.684 -3.435 12.256 1.00 98.25 122 ILE A CA 1
ATOM 904 C C . ILE A 1 122 ? -15.551 -4.496 11.568 1.00 98.25 122 ILE A C 1
ATOM 906 O O . ILE A 1 122 ? -15.797 -5.566 12.120 1.00 98.25 122 ILE A O 1
ATOM 910 N N . ASN A 1 123 ? -16.002 -4.218 10.346 1.00 98.19 123 ASN A N 1
ATOM 911 C CA . ASN A 1 123 ? -16.685 -5.191 9.488 1.00 98.19 123 ASN A CA 1
ATOM 912 C C . ASN A 1 123 ? -15.806 -5.599 8.282 1.00 98.19 123 ASN A C 1
ATOM 914 O O . ASN A 1 123 ? -14.727 -5.047 8.069 1.00 98.19 123 ASN A O 1
ATOM 918 N N . GLU A 1 124 ? -16.274 -6.556 7.473 1.00 98.00 124 GLU A N 1
ATOM 919 C CA . GLU A 1 124 ? -15.538 -7.066 6.298 1.00 98.00 124 GLU A CA 1
ATOM 920 C C . GLU A 1 124 ? -15.275 -5.998 5.221 1.00 98.00 124 GLU A C 1
ATOM 922 O O . GLU A 1 124 ? -14.210 -5.975 4.598 1.00 98.00 124 GLU A O 1
ATOM 927 N N . ALA A 1 125 ? -16.220 -5.073 5.015 1.00 97.88 125 ALA A N 1
ATOM 928 C CA . ALA A 1 125 ? -16.033 -3.964 4.078 1.00 97.88 125 ALA A CA 1
ATOM 929 C C . ALA A 1 125 ? -14.872 -3.070 4.535 1.00 97.88 125 ALA A C 1
ATOM 931 O O . ALA A 1 125 ? -13.970 -2.756 3.762 1.00 97.88 125 ALA A O 1
ATOM 932 N N . ARG A 1 126 ? -14.835 -2.759 5.830 1.00 97.69 126 ARG A N 1
ATOM 933 C CA . ARG A 1 126 ? -13.793 -1.946 6.442 1.00 97.69 126 ARG A CA 1
ATOM 934 C C . ARG A 1 126 ? -12.428 -2.630 6.433 1.00 97.69 126 ARG A C 1
ATOM 936 O O . ARG A 1 126 ? -11.420 -1.984 6.164 1.00 97.69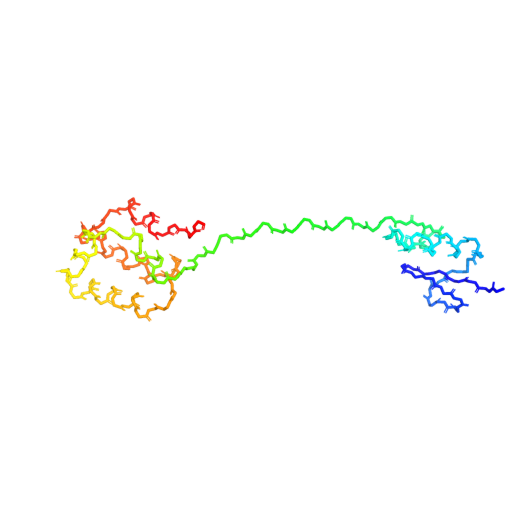 126 ARG A O 1
ATOM 943 N N . LYS A 1 127 ? -12.383 -3.947 6.649 1.00 97.94 127 LYS A N 1
ATOM 944 C CA . LYS A 1 127 ? -11.167 -4.749 6.450 1.00 97.94 127 LYS A CA 1
ATOM 945 C C . LYS A 1 127 ? -10.654 -4.639 5.010 1.00 97.94 127 LYS A C 1
ATOM 947 O O . LYS A 1 127 ? -9.455 -4.468 4.809 1.00 97.94 127 LYS A O 1
ATOM 952 N N . THR A 1 128 ? -11.547 -4.705 4.023 1.00 97.44 128 THR A N 1
ATOM 953 C CA . THR A 1 128 ? -11.182 -4.582 2.602 1.00 97.44 128 THR A CA 1
ATOM 954 C C . THR A 1 128 ? -10.561 -3.215 2.301 1.00 97.44 128 THR A C 1
ATOM 956 O O . THR A 1 128 ? -9.548 -3.145 1.610 1.00 97.44 128 THR A O 1
ATOM 959 N N . GLU A 1 129 ? -11.107 -2.136 2.868 1.00 96.25 129 GLU A N 1
ATOM 960 C CA . GLU A 1 129 ? -10.529 -0.789 2.753 1.00 96.25 129 GLU A CA 1
ATOM 961 C C . GLU A 1 129 ? -9.132 -0.694 3.384 1.00 96.25 129 GLU A C 1
ATOM 963 O O . GLU A 1 129 ? -8.220 -0.117 2.794 1.00 96.25 129 GLU A O 1
ATOM 968 N N . LEU A 1 130 ? -8.938 -1.282 4.568 1.00 96.38 130 LEU A N 1
ATOM 969 C CA . LEU A 1 130 ? -7.652 -1.249 5.272 1.00 96.38 130 LEU A CA 1
ATOM 970 C C . LEU A 1 130 ? -6.558 -2.044 4.540 1.00 96.38 130 LEU A C 1
ATOM 972 O O . LEU A 1 130 ? -5.393 -1.651 4.599 1.00 96.38 130 LEU A O 1
ATOM 976 N N . LEU A 1 131 ? -6.931 -3.098 3.805 1.00 96.38 131 LEU A N 1
ATOM 977 C CA . LEU A 1 131 ? -6.028 -3.905 2.973 1.00 96.38 131 LEU A CA 1
ATOM 978 C C . LEU A 1 131 ? -5.774 -3.320 1.574 1.00 96.38 131 LEU A C 1
ATOM 980 O O . LEU A 1 131 ? -4.963 -3.865 0.825 1.00 96.38 131 LEU A O 1
ATOM 984 N N . ALA A 1 132 ? -6.443 -2.228 1.196 1.00 94.19 132 ALA A N 1
ATOM 985 C CA . ALA A 1 132 ? -6.208 -1.601 -0.097 1.00 94.19 132 ALA A CA 1
ATOM 986 C C . ALA A 1 132 ? -4.781 -1.015 -0.173 1.00 94.19 132 ALA A C 1
ATOM 988 O O . ALA A 1 132 ? -4.308 -0.422 0.808 1.00 94.19 132 ALA A O 1
ATOM 989 N N . PRO A 1 133 ? -4.092 -1.117 -1.326 1.00 89.81 133 PRO A N 1
ATOM 990 C CA . PRO A 1 133 ? -2.813 -0.445 -1.534 1.00 89.81 133 PRO A CA 1
ATOM 991 C C . PRO A 1 133 ? -2.886 1.066 -1.219 1.00 89.81 133 PRO A C 1
ATOM 993 O O . PRO A 1 133 ? -3.957 1.667 -1.332 1.00 89.81 133 PRO A O 1
ATOM 996 N N . PRO A 1 134 ? -1.786 1.706 -0.782 1.00 83.75 134 PRO A N 1
ATOM 997 C CA . PRO A 1 134 ? -1.672 3.163 -0.782 1.00 83.75 134 PRO A CA 1
ATOM 998 C C . PRO A 1 134 ? -1.987 3.736 -2.173 1.00 83.75 134 PRO A C 1
ATOM 1000 O O . PRO A 1 134 ? -1.614 3.145 -3.188 1.00 83.75 134 PRO A O 1
ATOM 1003 N N . ALA A 1 135 ? -2.714 4.856 -2.180 1.00 69.81 135 ALA A N 1
ATOM 1004 C CA . ALA A 1 135 ? -3.044 5.618 -3.383 1.00 69.81 135 ALA A CA 1
ATOM 1005 C C . ALA A 1 135 ? -1.825 6.366 -3.937 1.00 69.81 135 ALA A C 1
ATOM 1007 O O . ALA A 1 135 ? -0.946 6.737 -3.124 1.00 69.81 135 ALA A O 1
#

Sequence (135 aa):
MTYYASAGAISTDPLEGGIEISEDQYRQALAAMMDGKAVAIDGGFHLVEPPAPAPTPAPQPSTVMSTLDYFNRFTDAEYAAVKSGPMAIQRGLDMLIAAQYIDVTDPRVTQYLDALVTAGIINEARKTELLAPPA